Protein AF-A0A2W5MSS9-F1 (afdb_monomer)

Organism: NCBI:txid349221

Mean predicted aligned error: 6.84 Å

Sequence (141 aa):
MANLKSLIKLRRHNVDEKQKVLAELYRHIEMIEQNKQILMDRLKEERAVLDNNGTLEMYAYFGRFSQNIHRSLERMNEEKKKLEVRIQIAQDDVREAFANMKRIEIVQSEREKTEKKEQADKEGREMDEIGLDGYRRNNEE

Radius of gyration: 34.04 Å; Cα contacts (8 Å, |Δi|>4): 45; chains: 1; bounding box: 56×29×110 Å

Foldseek 3Di:
DDQCVVVLVVLVVVLVVLVVVLVVLVVLLVVLVVVLVVLVVVLVVLVVCCVVPNDPVSVVVNVVSVVVSVVVNVVSVVVSVVSVVVSVVSVVVSVVSVVVSVVSVVVNVVVVVVVVVVVVVVVVVVVVVVVVVVVVVVVVD

pLDDT: mean 93.42, std 7.55, range [49.94, 98.44]

Structure (mmCIF, N/CA/C/O backbone):
data_AF-A0A2W5MSS9-F1
#
_entry.id   AF-A0A2W5MSS9-F1
#
loop_
_atom_site.group_PDB
_atom_site.id
_atom_site.type_symbol
_atom_site.label_atom_id
_atom_site.label_alt_id
_atom_site.label_comp_id
_atom_site.label_asym_id
_atom_site.label_entity_id
_atom_site.label_seq_id
_atom_site.pdbx_PDB_ins_code
_atom_site.Cartn_x
_atom_site.Cartn_y
_atom_site.Cartn_z
_atom_site.occupancy
_atom_site.B_iso_or_equiv
_atom_site.auth_seq_id
_atom_site.auth_comp_id
_atom_site.auth_asym_id
_atom_site.auth_atom_id
_atom_site.pdbx_PDB_model_num
ATOM 1 N N . MET A 1 1 ? -15.785 -10.907 33.258 1.00 54.88 1 MET A N 1
ATOM 2 C CA . MET A 1 1 ? -16.018 -10.965 31.794 1.00 54.88 1 MET A CA 1
ATOM 3 C C . MET A 1 1 ? -14.680 -11.070 31.065 1.00 54.88 1 MET A C 1
ATOM 5 O O . MET A 1 1 ? -13.690 -10.570 31.581 1.00 54.88 1 MET A O 1
ATOM 9 N N . ALA A 1 2 ? -14.614 -11.736 29.907 1.00 64.81 2 ALA A N 1
ATOM 10 C CA . ALA A 1 2 ? -13.368 -11.857 29.141 1.00 64.81 2 ALA A CA 1
ATOM 11 C C . ALA A 1 2 ? -12.945 -10.494 28.552 1.00 64.81 2 ALA A C 1
ATOM 13 O O . ALA A 1 2 ? -13.716 -9.864 27.827 1.00 64.81 2 ALA A O 1
ATOM 14 N N . ASN A 1 3 ? -11.727 -10.048 28.869 1.00 76.50 3 ASN A N 1
ATOM 15 C CA . ASN A 1 3 ? -11.162 -8.772 28.430 1.00 76.50 3 ASN A CA 1
ATOM 16 C C . ASN A 1 3 ? -10.773 -8.831 26.939 1.00 76.50 3 ASN A C 1
ATOM 18 O O . ASN A 1 3 ? -9.853 -9.559 26.561 1.00 76.50 3 ASN A O 1
ATOM 22 N N . LEU A 1 4 ? -11.449 -8.049 26.088 1.00 85.94 4 LEU A N 1
ATOM 23 C CA . LEU A 1 4 ? -11.198 -8.038 24.641 1.00 85.94 4 LEU A CA 1
ATOM 24 C C . LEU A 1 4 ? -9.976 -7.196 24.234 1.00 85.94 4 LEU A C 1
ATOM 26 O O . LEU A 1 4 ? -9.593 -7.223 23.066 1.00 85.94 4 LEU A O 1
ATOM 30 N N . LYS A 1 5 ? -9.317 -6.480 25.158 1.00 87.69 5 LYS A N 1
ATOM 31 C CA . LYS A 1 5 ? -8.167 -5.606 24.846 1.00 87.69 5 LYS A CA 1
ATOM 32 C C . LYS A 1 5 ? -7.000 -6.367 24.221 1.00 87.69 5 LYS A C 1
ATOM 34 O O . LYS A 1 5 ? -6.410 -5.894 23.250 1.00 87.69 5 LYS A O 1
ATOM 39 N N . SER A 1 6 ? -6.700 -7.568 24.718 1.00 91.31 6 SER A N 1
ATOM 40 C CA . SER A 1 6 ? -5.650 -8.423 24.146 1.00 91.31 6 SER A CA 1
ATOM 41 C C . SER A 1 6 ? -5.987 -8.858 22.718 1.00 91.31 6 SER A C 1
ATOM 43 O O . SER A 1 6 ? -5.123 -8.841 21.842 1.00 91.31 6 SER A O 1
ATOM 45 N N . LEU A 1 7 ? -7.261 -9.173 22.455 1.00 91.44 7 LEU A N 1
ATOM 46 C CA . LEU A 1 7 ? -7.741 -9.517 21.117 1.00 91.44 7 LEU A CA 1
ATOM 47 C C . LEU A 1 7 ? -7.686 -8.312 20.168 1.00 91.44 7 LEU A C 1
ATOM 49 O O . LEU A 1 7 ? -7.266 -8.463 19.024 1.00 91.44 7 LEU A O 1
ATOM 53 N N . ILE A 1 8 ? -8.054 -7.116 20.636 1.00 93.25 8 ILE A N 1
ATOM 54 C CA . ILE A 1 8 ? -7.938 -5.870 19.862 1.00 93.25 8 ILE A CA 1
ATOM 55 C C . ILE A 1 8 ? -6.479 -5.619 19.475 1.00 93.25 8 ILE A C 1
ATOM 57 O O . ILE A 1 8 ? -6.202 -5.337 18.312 1.00 93.25 8 ILE A O 1
ATOM 61 N N . LYS A 1 9 ? -5.534 -5.784 20.411 1.00 94.81 9 LYS A N 1
ATOM 62 C CA . LYS A 1 9 ? -4.099 -5.620 20.135 1.00 94.81 9 LYS A CA 1
ATOM 63 C C . LYS A 1 9 ? -3.614 -6.588 19.053 1.00 94.81 9 LYS A C 1
ATOM 65 O O . LYS A 1 9 ? -2.930 -6.168 18.124 1.00 94.81 9 LYS A O 1
ATOM 70 N N . LEU A 1 10 ? -4.010 -7.858 19.142 1.00 94.88 10 LEU A N 1
ATOM 71 C CA . LEU A 1 10 ? -3.686 -8.864 18.128 1.00 94.88 10 LEU A CA 1
ATOM 72 C C . LEU A 1 10 ? -4.277 -8.503 16.755 1.00 94.88 10 LEU A C 1
ATOM 74 O O . LEU A 1 10 ? -3.605 -8.622 15.734 1.00 94.88 10 LEU A O 1
ATOM 78 N N . ARG A 1 11 ? -5.532 -8.043 16.719 1.00 93.81 11 ARG A N 1
ATOM 79 C CA . ARG A 1 11 ? -6.207 -7.652 15.473 1.00 93.81 11 ARG A CA 1
ATOM 80 C C . ARG A 1 11 ? -5.591 -6.405 14.848 1.00 93.81 11 ARG A C 1
ATOM 82 O O . ARG A 1 11 ? -5.457 -6.371 13.632 1.00 93.81 11 ARG A O 1
ATOM 89 N N . ARG A 1 12 ? -5.167 -5.436 15.660 1.00 96.25 12 ARG A N 1
ATOM 90 C CA . ARG A 1 12 ? -4.421 -4.261 15.197 1.00 96.25 12 ARG A CA 1
ATOM 91 C C . ARG A 1 12 ? -3.114 -4.666 14.533 1.00 96.25 12 ARG A C 1
ATOM 93 O O . ARG A 1 12 ? -2.873 -4.269 13.405 1.00 96.25 12 ARG A O 1
ATOM 100 N N . HIS A 1 13 ? -2.350 -5.546 15.177 1.00 97.19 13 HIS A N 1
ATOM 101 C CA . HIS A 1 13 ? -1.122 -6.064 14.584 1.00 97.19 13 HIS A CA 1
ATOM 102 C C . HIS A 1 13 ? -1.376 -6.752 13.232 1.00 97.19 13 HIS A C 1
ATOM 104 O O . HIS A 1 13 ? -0.640 -6.522 12.284 1.00 97.19 13 HIS A O 1
ATOM 110 N N . ASN A 1 14 ? -2.457 -7.528 13.099 1.00 96.31 14 ASN A N 1
ATOM 111 C CA . ASN A 1 14 ? -2.834 -8.135 11.817 1.00 96.31 14 ASN A CA 1
ATOM 112 C C . ASN A 1 14 ? -3.132 -7.081 10.728 1.00 96.31 14 ASN A C 1
ATOM 114 O O . ASN A 1 14 ? -2.687 -7.231 9.592 1.00 96.31 14 ASN A O 1
ATOM 118 N N . VAL A 1 15 ? -3.835 -5.995 11.072 1.00 98.00 15 VAL A N 1
ATOM 119 C CA . VAL A 1 15 ? -4.046 -4.866 10.147 1.00 98.00 15 VAL A CA 1
ATOM 120 C C . VAL A 1 15 ? -2.708 -4.263 9.720 1.00 98.00 15 VAL A C 1
ATOM 122 O O . VAL A 1 15 ? -2.497 -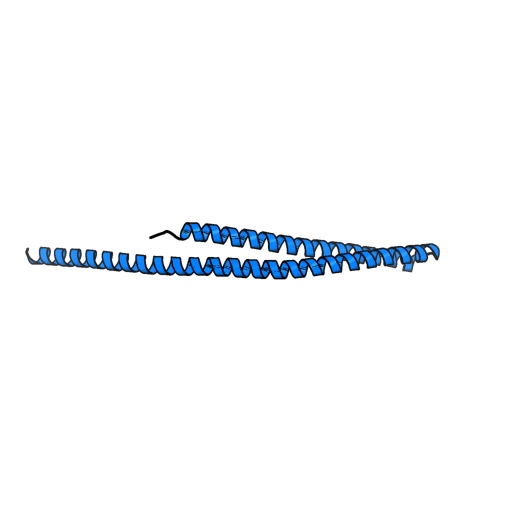4.073 8.523 1.00 98.00 15 VAL A O 1
ATOM 125 N N . ASP A 1 16 ? -1.800 -4.023 10.667 1.00 98.25 16 ASP A N 1
ATOM 126 C CA . ASP A 1 16 ? -0.480 -3.452 10.387 1.00 98.25 16 ASP A CA 1
ATOM 127 C C . ASP A 1 16 ? 0.333 -4.357 9.443 1.00 98.25 16 ASP A C 1
ATOM 129 O O . ASP A 1 16 ? 0.926 -3.878 8.479 1.00 98.25 16 ASP A O 1
ATOM 133 N N . GLU A 1 17 ? 0.324 -5.676 9.662 1.00 98.19 17 GLU A N 1
ATOM 134 C CA . GLU A 1 17 ? 1.004 -6.636 8.783 1.00 98.19 17 GLU A CA 1
ATOM 135 C C . GLU A 1 17 ? 0.427 -6.621 7.360 1.00 98.19 17 GLU A C 1
ATOM 137 O O . GLU A 1 17 ? 1.174 -6.583 6.382 1.00 98.19 17 GLU A O 1
ATOM 142 N N . LYS A 1 18 ? -0.901 -6.558 7.211 1.00 97.69 18 LYS A N 1
ATOM 143 C CA . LYS A 1 18 ? -1.533 -6.441 5.886 1.00 97.69 18 LYS A CA 1
ATOM 144 C C . LYS A 1 18 ? -1.207 -5.111 5.201 1.00 97.69 18 LYS A C 1
ATOM 146 O O . LYS A 1 18 ? -0.980 -5.083 3.992 1.00 97.69 18 LYS A O 1
ATOM 151 N N . GLN A 1 19 ? -1.134 -4.016 5.958 1.00 98.00 19 GLN A N 1
ATOM 152 C CA . GLN A 1 19 ? -0.716 -2.714 5.434 1.00 98.00 19 GLN A CA 1
ATOM 153 C C . GLN A 1 19 ? 0.742 -2.720 4.965 1.00 98.00 19 GLN A C 1
ATOM 155 O O . GLN A 1 19 ? 1.038 -2.126 3.929 1.00 98.00 19 GLN A O 1
ATOM 160 N N . LYS A 1 20 ? 1.644 -3.415 5.671 1.00 98.25 20 LYS A N 1
ATOM 161 C CA . LYS A 1 20 ? 3.038 -3.587 5.231 1.00 98.25 20 LYS A CA 1
ATOM 162 C C . LYS A 1 20 ? 3.115 -4.304 3.888 1.00 98.25 20 LYS A C 1
ATOM 164 O O . LYS A 1 20 ? 3.769 -3.797 2.983 1.00 98.25 20 LYS A O 1
ATOM 169 N N . VAL A 1 21 ? 2.387 -5.411 3.729 1.00 97.69 21 VAL A N 1
ATOM 170 C CA . VAL A 1 21 ? 2.325 -6.146 2.453 1.00 97.69 21 VAL A CA 1
ATOM 171 C C . VAL A 1 21 ? 1.807 -5.247 1.326 1.00 97.69 21 VAL A C 1
ATOM 173 O O . VAL A 1 21 ? 2.383 -5.212 0.240 1.00 97.69 21 VAL A O 1
ATOM 176 N N . LEU A 1 22 ? 0.748 -4.472 1.578 1.00 98.19 22 LEU A N 1
ATOM 177 C CA . LEU A 1 22 ? 0.224 -3.518 0.599 1.00 98.19 22 LEU A CA 1
ATOM 178 C C . LEU A 1 22 ? 1.266 -2.446 0.227 1.00 98.19 22 LEU A C 1
ATOM 180 O O . LEU A 1 22 ? 1.427 -2.124 -0.950 1.00 98.19 22 LEU A O 1
ATOM 184 N N . ALA A 1 23 ? 2.002 -1.920 1.208 1.00 98.38 23 ALA A N 1
ATOM 185 C CA . ALA A 1 23 ? 3.060 -0.940 0.977 1.00 98.38 23 ALA A CA 1
ATOM 186 C C . ALA A 1 23 ? 4.224 -1.515 0.152 1.00 98.38 23 ALA A C 1
ATOM 188 O O . ALA A 1 23 ? 4.746 -0.832 -0.728 1.00 98.38 23 ALA A O 1
ATOM 189 N N . GLU A 1 24 ? 4.615 -2.769 0.386 1.00 98.19 24 GLU A N 1
ATOM 190 C CA . GLU A 1 24 ? 5.636 -3.462 -0.412 1.00 98.19 24 GLU A CA 1
ATOM 191 C C . GLU A 1 24 ? 5.215 -3.613 -1.878 1.00 98.19 24 GLU A C 1
ATOM 193 O O . GLU A 1 24 ? 6.010 -3.342 -2.780 1.00 98.19 24 GLU A O 1
ATOM 198 N N . LEU A 1 25 ? 3.949 -3.954 -2.137 1.00 98.25 25 LEU A N 1
ATOM 199 C CA . LEU A 1 25 ? 3.425 -4.035 -3.502 1.00 98.25 25 LEU A CA 1
ATOM 200 C C . LEU A 1 25 ? 3.478 -2.680 -4.224 1.00 98.25 25 LEU A C 1
ATOM 202 O O . LEU A 1 25 ? 3.852 -2.625 -5.396 1.00 98.25 25 LEU A O 1
ATOM 206 N N . TYR A 1 26 ? 3.151 -1.585 -3.531 1.00 98.31 26 TYR A N 1
ATOM 207 C CA . TYR A 1 26 ? 3.278 -0.241 -4.102 1.00 98.31 26 TYR A CA 1
ATOM 208 C C . TYR A 1 26 ? 4.728 0.131 -4.406 1.00 98.31 26 TYR A C 1
ATOM 210 O O . TYR A 1 26 ? 4.998 0.655 -5.486 1.00 98.31 26 TYR A O 1
ATOM 218 N N . ARG A 1 27 ? 5.668 -0.199 -3.511 1.00 98.44 27 ARG A N 1
ATOM 219 C CA . ARG A 1 27 ? 7.105 0.008 -3.758 1.00 98.44 27 ARG A CA 1
ATOM 220 C C . ARG A 1 27 ? 7.577 -0.738 -5.003 1.00 98.44 27 ARG A C 1
ATOM 222 O O . ARG A 1 27 ? 8.344 -0.190 -5.785 1.00 98.44 27 ARG A O 1
ATOM 229 N N . HIS A 1 28 ? 7.094 -1.959 -5.231 1.00 98.06 28 HIS A N 1
ATOM 230 C CA . HIS A 1 28 ? 7.440 -2.711 -6.440 1.00 98.06 28 HIS A CA 1
ATOM 231 C C . HIS A 1 28 ? 6.934 -2.023 -7.715 1.00 98.06 28 HIS A C 1
ATOM 233 O O . HIS A 1 28 ? 7.670 -1.948 -8.698 1.00 98.06 28 HIS A O 1
ATOM 239 N N . ILE A 1 29 ? 5.712 -1.477 -7.707 1.00 97.88 29 ILE A N 1
ATOM 240 C CA . ILE A 1 29 ? 5.208 -0.686 -8.841 1.00 97.88 29 ILE A CA 1
ATOM 241 C C . ILE A 1 29 ? 6.071 0.553 -9.074 1.00 97.88 29 ILE A C 1
ATOM 243 O O . ILE A 1 29 ? 6.406 0.853 -10.219 1.00 97.88 29 ILE A O 1
ATOM 247 N N . GLU A 1 30 ? 6.444 1.256 -8.008 1.00 98.19 30 GLU A N 1
ATOM 248 C CA . GLU A 1 30 ? 7.290 2.442 -8.105 1.00 98.19 30 GLU A CA 1
ATOM 249 C C . GLU A 1 30 ? 8.651 2.111 -8.734 1.00 98.19 30 GLU A C 1
ATOM 251 O O . GLU A 1 30 ? 9.073 2.790 -9.668 1.00 98.19 30 GLU A O 1
ATOM 256 N N . MET A 1 31 ? 9.290 1.016 -8.311 1.00 98.00 31 MET A N 1
ATOM 257 C CA . MET A 1 31 ? 10.540 0.540 -8.912 1.00 98.00 31 MET A CA 1
ATOM 258 C C . MET A 1 31 ? 10.384 0.220 -10.404 1.00 98.00 31 MET A C 1
ATOM 260 O O . MET A 1 31 ? 11.260 0.550 -11.203 1.00 98.00 31 MET A O 1
ATOM 264 N N . ILE A 1 32 ? 9.272 -0.406 -10.804 1.00 98.12 32 ILE A N 1
ATOM 265 C CA . ILE A 1 32 ? 8.992 -0.684 -12.219 1.00 98.12 32 ILE A CA 1
ATOM 266 C C . ILE A 1 32 ? 8.854 0.620 -13.011 1.00 98.12 32 ILE A C 1
ATOM 268 O O . ILE A 1 32 ? 9.439 0.739 -14.086 1.00 98.12 32 ILE A O 1
ATOM 272 N N . GLU A 1 33 ? 8.114 1.606 -12.502 1.00 97.88 33 GLU A N 1
ATOM 273 C CA . GLU A 1 33 ? 7.942 2.888 -13.195 1.00 97.88 33 GLU A CA 1
ATOM 274 C C . GLU A 1 33 ? 9.251 3.678 -13.292 1.00 97.88 33 GLU A C 1
ATOM 276 O O . GLU A 1 33 ? 9.565 4.206 -14.360 1.00 97.88 33 GLU A O 1
ATOM 281 N N . GLN A 1 34 ? 10.069 3.684 -12.237 1.00 98.19 34 GLN A N 1
ATOM 282 C CA . GLN A 1 34 ? 11.408 4.278 -12.275 1.00 98.19 34 GLN A CA 1
ATOM 283 C C . GLN A 1 34 ? 12.286 3.609 -13.344 1.00 98.19 34 GLN A C 1
ATOM 285 O O . GLN A 1 34 ? 12.898 4.291 -14.166 1.00 98.19 34 GLN A O 1
ATOM 290 N N . ASN A 1 35 ? 12.293 2.275 -13.405 1.00 97.75 35 ASN A N 1
ATOM 291 C CA . ASN A 1 35 ? 13.056 1.535 -14.411 1.00 97.75 35 ASN A CA 1
ATOM 292 C C . ASN A 1 35 ? 12.566 1.805 -15.841 1.00 97.75 35 ASN A C 1
ATOM 294 O O . ASN A 1 35 ? 13.379 1.955 -16.755 1.00 97.75 35 ASN A O 1
ATOM 298 N N . LYS A 1 36 ? 11.247 1.904 -16.048 1.00 97.81 36 LYS A N 1
ATOM 299 C CA . LYS A 1 36 ? 10.672 2.288 -17.345 1.00 97.81 36 LYS A CA 1
ATOM 300 C C . LYS A 1 36 ? 11.144 3.675 -17.764 1.00 97.81 36 LYS A C 1
ATOM 302 O O . LYS A 1 36 ? 11.541 3.846 -18.915 1.00 97.81 36 LYS A O 1
ATOM 307 N N . GLN A 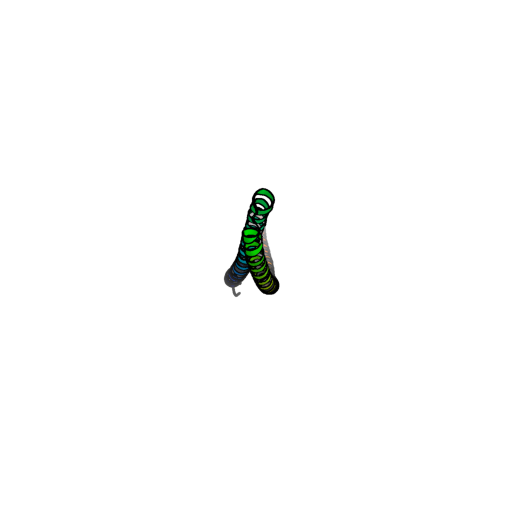1 37 ? 11.132 4.633 -16.841 1.00 98.00 37 GLN A N 1
ATOM 308 C CA . GLN A 1 37 ? 11.571 5.998 -17.108 1.00 98.00 37 GLN A CA 1
ATOM 309 C C . GLN A 1 37 ? 13.048 6.038 -17.522 1.00 98.00 37 GLN A C 1
ATOM 311 O O . GLN A 1 37 ? 13.365 6.607 -18.562 1.00 98.00 37 GLN A O 1
ATOM 316 N N . ILE A 1 38 ? 13.924 5.329 -16.801 1.00 97.94 38 ILE A N 1
ATOM 317 C CA . ILE A 1 38 ? 15.353 5.209 -17.143 1.00 97.94 38 ILE A CA 1
ATOM 318 C C . ILE A 1 38 ? 15.544 4.657 -18.563 1.00 97.94 38 ILE A C 1
ATOM 320 O O . ILE A 1 38 ? 16.346 5.177 -19.338 1.00 97.94 38 ILE A O 1
ATOM 324 N N . LEU A 1 39 ? 14.799 3.610 -18.935 1.00 97.38 39 LEU A N 1
ATOM 325 C CA . LEU A 1 39 ? 14.874 3.035 -20.281 1.00 97.38 39 LEU A CA 1
ATOM 326 C C . LEU A 1 39 ? 14.377 4.006 -21.359 1.00 97.38 39 LEU A C 1
ATOM 328 O O . LEU A 1 39 ? 14.962 4.069 -22.441 1.00 97.38 39 LEU A O 1
ATOM 332 N N . MET A 1 40 ? 13.312 4.759 -21.080 1.00 96.94 40 MET A N 1
ATOM 333 C CA . MET A 1 40 ? 12.788 5.763 -22.006 1.00 96.94 40 MET A CA 1
ATOM 334 C C . MET A 1 40 ? 13.755 6.930 -22.193 1.00 96.94 40 MET A C 1
ATOM 336 O O . MET A 1 40 ? 13.934 7.386 -23.320 1.00 96.94 40 MET A O 1
ATOM 340 N N . ASP A 1 41 ? 14.388 7.398 -21.122 1.00 97.31 41 ASP A N 1
ATOM 341 C CA . ASP A 1 41 ? 15.348 8.497 -21.196 1.00 97.31 41 ASP A CA 1
ATOM 342 C C . ASP A 1 41 ? 16.613 8.067 -21.936 1.00 97.31 41 ASP A C 1
ATOM 344 O O . ASP A 1 41 ? 17.023 8.746 -22.875 1.00 97.31 41 ASP A O 1
ATOM 348 N N . ARG A 1 42 ? 17.118 6.857 -21.668 1.00 95.62 42 ARG A N 1
ATOM 349 C CA . ARG A 1 42 ? 18.211 6.272 -22.453 1.00 95.62 42 ARG A CA 1
ATOM 350 C C . ARG A 1 42 ? 17.863 6.161 -23.941 1.00 95.62 42 ARG A C 1
ATOM 352 O O . ARG A 1 42 ? 18.695 6.446 -24.795 1.00 95.62 42 ARG A O 1
ATOM 359 N N . LEU A 1 43 ? 16.636 5.755 -24.279 1.00 95.69 43 LEU A N 1
ATOM 360 C CA . LEU A 1 43 ? 16.198 5.680 -25.676 1.00 95.69 43 LEU A CA 1
ATOM 361 C C . LEU A 1 43 ? 16.195 7.062 -26.351 1.00 95.69 43 LEU A C 1
ATOM 363 O O . LEU A 1 43 ? 16.573 7.167 -27.518 1.00 95.69 43 LEU A O 1
ATOM 367 N N . LYS A 1 44 ? 15.777 8.111 -25.631 1.00 96.06 44 LYS A N 1
ATOM 368 C CA . LYS A 1 44 ? 15.796 9.495 -26.127 1.00 96.06 44 LYS A CA 1
ATOM 369 C C . LYS A 1 44 ? 17.219 10.009 -26.323 1.00 96.06 44 LYS A C 1
ATOM 371 O O . LYS A 1 44 ? 17.489 10.618 -27.353 1.00 96.06 44 LYS A O 1
ATOM 376 N N . GLU A 1 45 ? 18.111 9.752 -25.370 1.00 94.50 45 GLU A N 1
ATOM 377 C CA . GLU A 1 45 ? 19.524 10.137 -25.453 1.00 94.50 45 GLU A CA 1
ATOM 378 C C . GLU A 1 45 ? 20.194 9.508 -26.679 1.00 94.50 45 GLU A C 1
ATOM 380 O O . GLU A 1 45 ? 20.762 10.215 -27.510 1.00 94.50 45 GLU A O 1
ATOM 385 N N . GLU A 1 46 ? 20.041 8.194 -26.855 1.00 92.88 46 GLU A N 1
ATOM 386 C CA . GLU A 1 46 ? 20.593 7.464 -28.004 1.00 92.88 46 GLU A CA 1
ATOM 387 C C . GLU A 1 46 ? 20.011 7.972 -29.331 1.00 92.88 46 GLU A C 1
ATOM 389 O O . GLU A 1 46 ? 20.723 8.100 -30.329 1.00 92.88 46 GLU A O 1
ATOM 394 N N . ARG A 1 47 ? 18.720 8.331 -29.348 1.00 92.81 47 ARG A N 1
ATOM 395 C CA . ARG A 1 47 ? 18.101 8.928 -30.534 1.00 92.81 47 ARG A CA 1
ATOM 396 C C . ARG A 1 47 ? 18.695 10.296 -30.866 1.00 92.81 47 ARG A C 1
ATOM 398 O O . ARG A 1 47 ? 19.001 10.549 -32.027 1.00 92.81 47 ARG A O 1
ATOM 405 N N . ALA A 1 48 ? 18.898 11.146 -29.863 1.00 94.06 48 ALA A N 1
ATOM 406 C CA . ALA A 1 48 ? 19.482 12.468 -30.055 1.00 94.06 48 ALA A CA 1
ATOM 407 C C . ALA A 1 48 ? 20.919 12.390 -30.598 1.00 94.06 48 ALA A C 1
ATOM 409 O O . ALA A 1 48 ? 21.307 13.202 -31.438 1.00 94.06 48 ALA A O 1
ATOM 410 N N . VAL A 1 49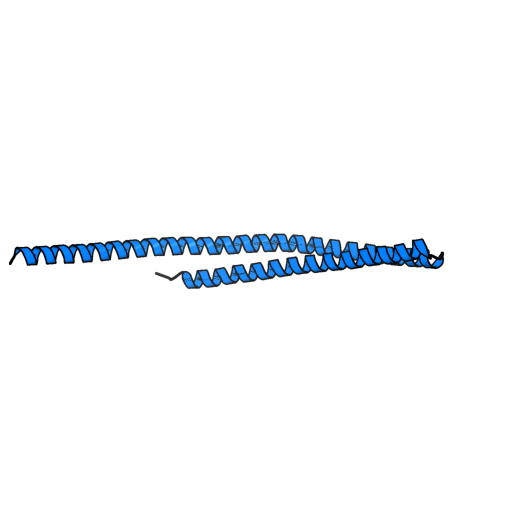 ? 21.711 11.399 -30.174 1.00 92.12 49 VAL A N 1
ATOM 411 C CA . VAL A 1 49 ? 23.061 11.172 -30.720 1.00 92.12 49 VAL A CA 1
ATOM 412 C C . VAL A 1 49 ? 23.008 10.836 -32.215 1.00 92.12 49 VAL A C 1
ATOM 414 O O . VAL A 1 49 ? 23.804 11.366 -32.992 1.00 92.12 49 VAL A O 1
ATOM 417 N N . LEU A 1 50 ? 22.053 10.003 -32.637 1.00 91.94 50 LEU A N 1
ATOM 418 C CA . LEU A 1 50 ? 21.878 9.625 -34.045 1.00 91.94 50 LEU A CA 1
ATOM 419 C C . LEU A 1 50 ? 21.403 10.777 -34.918 1.00 91.94 50 LEU A C 1
ATOM 421 O O . LEU A 1 50 ? 21.888 10.927 -36.037 1.00 91.94 50 LEU A O 1
ATOM 425 N N . ASP A 1 51 ? 20.471 11.583 -34.414 1.00 91.44 51 ASP A N 1
ATOM 426 C CA . ASP A 1 51 ? 19.936 12.713 -35.170 1.00 91.44 51 ASP A CA 1
ATOM 427 C C . ASP A 1 51 ? 21.036 13.768 -35.440 1.00 91.44 51 ASP A C 1
ATOM 429 O O . ASP A 1 51 ? 21.000 14.436 -36.470 1.00 91.44 51 ASP A O 1
ATOM 433 N N . ASN A 1 52 ? 22.049 13.876 -34.566 1.00 90.88 52 ASN A N 1
ATOM 434 C CA . ASN A 1 52 ? 23.173 14.805 -34.736 1.00 90.88 52 ASN A CA 1
ATOM 435 C C . ASN A 1 52 ? 24.351 14.223 -35.542 1.00 90.88 52 ASN A C 1
ATOM 437 O O . ASN A 1 52 ? 24.900 14.913 -36.395 1.00 90.88 52 ASN A O 1
ATOM 441 N N . ASN A 1 53 ? 24.753 12.973 -35.274 1.00 89.56 53 ASN A N 1
ATOM 442 C CA . ASN A 1 53 ? 26.016 12.392 -35.766 1.00 89.56 53 ASN A CA 1
ATOM 443 C C . ASN A 1 53 ? 25.857 10.983 -36.378 1.00 89.56 53 ASN A C 1
ATOM 445 O O . ASN A 1 53 ? 26.830 10.235 -36.487 1.00 89.56 53 ASN A O 1
ATOM 449 N N . GLY A 1 54 ? 24.637 10.570 -36.722 1.00 85.50 54 GLY A N 1
ATOM 450 C CA . GLY A 1 54 ? 24.337 9.185 -37.085 1.00 85.50 54 GLY A CA 1
ATOM 451 C C . GLY A 1 54 ? 24.918 8.746 -38.430 1.00 85.50 54 GLY A C 1
ATOM 452 O O . GLY A 1 54 ? 24.659 9.353 -39.467 1.00 85.50 54 GLY A O 1
ATOM 453 N N . THR A 1 55 ? 25.630 7.617 -38.432 1.00 91.12 55 THR A N 1
ATOM 454 C CA . THR A 1 55 ? 25.976 6.872 -39.654 1.00 91.12 55 THR A CA 1
ATOM 455 C C . THR A 1 55 ? 24.922 5.803 -39.959 1.00 91.12 55 THR A C 1
ATOM 457 O O . THR A 1 55 ? 24.172 5.382 -39.076 1.00 91.12 55 THR A O 1
ATOM 460 N N . LEU A 1 56 ? 24.869 5.313 -41.204 1.00 85.56 56 LEU A N 1
ATOM 461 C CA . LEU A 1 56 ? 23.914 4.272 -41.621 1.00 85.56 56 LEU A CA 1
ATOM 462 C C . LEU A 1 56 ? 23.986 3.008 -40.739 1.00 85.56 56 LEU A C 1
ATOM 464 O O . LEU A 1 56 ? 22.960 2.423 -40.394 1.00 85.56 56 LEU A O 1
ATOM 468 N N . GLU A 1 57 ? 25.193 2.615 -40.333 1.00 88.19 57 GLU A N 1
ATOM 469 C CA . GLU A 1 57 ? 25.418 1.482 -39.432 1.00 88.19 57 GLU A CA 1
ATOM 470 C C . GLU A 1 57 ? 24.839 1.749 -38.036 1.00 88.19 57 GLU A C 1
ATOM 472 O O . GLU A 1 57 ? 24.156 0.888 -37.477 1.00 88.19 57 GLU A O 1
ATOM 477 N N . MET A 1 58 ? 25.031 2.957 -37.493 1.00 90.44 58 MET A N 1
ATOM 478 C CA . MET A 1 58 ? 24.477 3.346 -36.192 1.00 90.44 58 MET A CA 1
ATOM 479 C C . MET A 1 58 ? 22.940 3.309 -36.192 1.00 90.44 58 MET A C 1
ATOM 481 O O . MET A 1 58 ? 22.343 2.821 -35.230 1.00 90.44 58 MET A O 1
ATOM 485 N N . TYR A 1 59 ? 22.289 3.721 -37.286 1.00 88.75 59 TYR A N 1
ATOM 486 C CA . TYR A 1 59 ? 20.832 3.601 -37.435 1.00 88.75 59 TYR A CA 1
ATOM 487 C C . TYR A 1 59 ? 20.351 2.141 -37.394 1.00 88.75 59 TYR A C 1
ATOM 489 O O . TYR A 1 59 ? 19.338 1.839 -36.754 1.00 88.75 59 TYR A O 1
ATOM 497 N N . ALA A 1 60 ? 21.079 1.214 -38.026 1.00 88.19 60 ALA A N 1
ATOM 498 C CA . ALA A 1 60 ? 20.734 -0.208 -38.001 1.00 88.19 60 ALA A CA 1
ATOM 499 C C . ALA A 1 60 ? 20.860 -0.816 -36.589 1.00 88.19 60 ALA A C 1
ATOM 501 O O . ALA A 1 60 ? 19.987 -1.581 -36.161 1.00 88.19 60 ALA A O 1
ATOM 502 N N . TYR A 1 61 ? 21.906 -0.452 -35.837 1.00 90.69 61 TYR A N 1
ATOM 503 C CA . TYR A 1 61 ? 22.067 -0.870 -34.439 1.00 90.69 61 TYR A CA 1
ATOM 504 C C . TYR A 1 61 ? 20.981 -0.288 -33.533 1.00 90.69 61 TYR A C 1
ATOM 506 O O . TYR A 1 61 ? 20.400 -1.017 -32.722 1.00 90.69 61 TYR A O 1
ATOM 514 N N . PHE A 1 62 ? 20.645 0.989 -33.715 1.00 93.38 62 PHE A N 1
ATOM 515 C CA . PHE A 1 62 ? 19.594 1.648 -32.949 1.00 93.38 62 PHE A CA 1
ATOM 516 C C . PHE A 1 62 ? 18.230 0.987 -33.127 1.00 93.38 62 PHE A C 1
ATOM 518 O O . PHE A 1 62 ? 17.506 0.814 -32.150 1.00 93.38 62 PHE A O 1
ATOM 525 N N . GLY A 1 63 ? 17.889 0.545 -34.342 1.00 92.75 63 GLY A N 1
ATOM 526 C CA . GLY A 1 63 ? 16.644 -0.185 -34.584 1.00 92.75 63 GLY A CA 1
ATOM 527 C C . GLY A 1 63 ? 16.509 -1.428 -33.694 1.00 92.75 63 GLY A C 1
ATOM 528 O O . GLY A 1 63 ? 15.472 -1.636 -33.063 1.00 92.75 63 GLY A O 1
ATOM 529 N N . ARG A 1 64 ? 17.579 -2.226 -33.567 1.00 93.06 64 ARG A N 1
ATOM 530 C CA . ARG A 1 64 ? 17.601 -3.411 -32.686 1.00 93.06 64 ARG A CA 1
ATOM 531 C C . ARG A 1 64 ? 17.548 -3.027 -31.208 1.00 93.06 64 ARG A C 1
ATOM 533 O O . ARG A 1 64 ? 16.826 -3.651 -30.433 1.00 93.06 64 ARG A O 1
ATOM 540 N N . PHE A 1 65 ? 18.299 -2.001 -30.821 1.00 93.50 65 PHE A N 1
ATOM 541 C CA . PHE A 1 65 ? 18.317 -1.482 -29.456 1.00 93.50 65 PHE A CA 1
ATOM 542 C C . PHE A 1 65 ? 16.932 -0.988 -29.009 1.00 93.50 65 PHE A C 1
ATOM 544 O O . PHE A 1 65 ? 16.425 -1.423 -27.975 1.00 93.50 65 PHE A O 1
ATOM 551 N N . SER A 1 66 ? 16.280 -0.164 -29.830 1.00 95.44 66 SER A N 1
ATOM 552 C CA . SER A 1 66 ? 14.931 0.351 -29.591 1.00 95.44 66 SER A CA 1
ATOM 553 C C . SER A 1 66 ? 13.910 -0.781 -29.463 1.00 95.44 66 SER A C 1
ATOM 555 O O . SER A 1 66 ? 13.132 -0.796 -28.510 1.00 95.44 66 SER A O 1
ATOM 557 N N . GLN A 1 67 ? 13.958 -1.789 -30.343 1.00 96.50 67 GLN A N 1
ATOM 558 C CA . GLN A 1 67 ? 13.090 -2.966 -30.228 1.00 96.50 67 GLN A CA 1
ATOM 559 C C . GLN A 1 67 ? 13.289 -3.720 -28.904 1.00 96.50 67 GLN A C 1
ATOM 561 O O . GLN A 1 67 ? 12.312 -4.137 -28.283 1.00 96.50 67 GLN A O 1
ATOM 566 N N . ASN A 1 68 ? 14.531 -3.881 -28.442 1.00 96.44 68 ASN A N 1
ATOM 567 C CA . ASN A 1 68 ? 14.817 -4.532 -27.161 1.00 96.44 68 ASN A CA 1
ATOM 568 C C . ASN A 1 68 ? 14.292 -3.725 -25.964 1.00 96.44 68 ASN A C 1
ATOM 570 O O . ASN A 1 68 ? 13.768 -4.313 -25.011 1.00 96.44 68 ASN A O 1
ATOM 574 N N . ILE A 1 69 ? 14.382 -2.392 -26.021 1.00 96.94 69 ILE A N 1
ATOM 575 C CA . ILE A 1 69 ? 13.776 -1.512 -25.014 1.00 96.94 69 ILE A CA 1
ATOM 576 C C . ILE A 1 69 ? 12.256 -1.660 -25.024 1.00 96.94 69 ILE A C 1
ATOM 578 O O . ILE A 1 69 ? 11.676 -1.892 -23.967 1.00 96.94 69 ILE A O 1
ATOM 582 N N . HIS A 1 70 ? 11.609 -1.615 -26.190 1.00 96.81 70 HIS A N 1
ATOM 583 C CA . HIS A 1 70 ? 10.157 -1.785 -26.287 1.00 96.81 70 HIS A CA 1
ATOM 584 C C . HIS A 1 70 ? 9.687 -3.120 -25.702 1.00 96.81 70 HIS A C 1
ATOM 586 O O . HIS A 1 70 ? 8.778 -3.128 -24.876 1.00 96.81 70 HIS A O 1
ATOM 592 N N . ARG A 1 71 ? 10.368 -4.231 -26.015 1.00 97.69 71 ARG A N 1
ATOM 593 C CA . ARG A 1 71 ? 10.060 -5.541 -25.411 1.00 97.69 71 ARG A CA 1
ATOM 594 C C . ARG A 1 71 ? 10.233 -5.543 -23.891 1.00 97.69 71 ARG A C 1
ATOM 596 O O . ARG A 1 71 ? 9.466 -6.190 -23.182 1.00 97.69 71 ARG A O 1
ATOM 603 N N . SER A 1 72 ? 11.241 -4.842 -23.376 1.00 97.19 72 SER A N 1
ATOM 604 C CA . SER A 1 72 ? 11.445 -4.702 -21.927 1.00 97.19 72 SER A CA 1
ATOM 605 C C . SER A 1 72 ? 10.311 -3.905 -21.277 1.00 97.19 72 SER A C 1
ATOM 607 O O . SER A 1 72 ? 9.785 -4.325 -20.249 1.00 97.19 72 SER A O 1
ATOM 609 N N . LEU A 1 73 ? 9.880 -2.810 -21.908 1.00 97.88 73 LEU A N 1
ATOM 610 C CA . LEU A 1 73 ? 8.754 -1.994 -21.446 1.00 97.88 73 LEU A CA 1
ATOM 611 C C . LEU A 1 73 ? 7.433 -2.776 -21.455 1.00 97.88 73 LEU A C 1
ATOM 613 O O . LEU A 1 73 ? 6.647 -2.656 -20.517 1.00 97.88 73 LEU A O 1
ATOM 617 N N . GLU A 1 74 ? 7.187 -3.597 -22.477 1.00 98.00 74 GLU A N 1
ATOM 618 C CA . GLU A 1 74 ? 6.014 -4.478 -22.541 1.00 98.00 74 GLU A CA 1
ATOM 619 C C . GLU A 1 74 ? 5.993 -5.468 -21.374 1.00 98.00 74 GLU A C 1
ATOM 621 O O . GLU A 1 74 ? 5.003 -5.531 -20.645 1.00 98.00 74 GLU A O 1
ATOM 626 N N . ARG A 1 75 ? 7.112 -6.161 -21.121 1.00 98.00 75 ARG A N 1
ATOM 627 C CA . ARG A 1 75 ? 7.247 -7.088 -19.984 1.00 98.00 75 ARG A CA 1
ATOM 628 C C . ARG A 1 75 ? 7.009 -6.395 -18.642 1.00 98.00 75 ARG A C 1
ATOM 630 O O . ARG A 1 75 ? 6.273 -6.914 -17.808 1.00 98.00 75 ARG A O 1
ATOM 637 N N . MET A 1 76 ? 7.583 -5.208 -18.451 1.00 97.88 76 MET A N 1
ATOM 638 C CA . MET A 1 76 ? 7.378 -4.396 -17.247 1.00 97.88 76 MET A CA 1
ATOM 639 C C . MET A 1 76 ? 5.910 -3.982 -17.073 1.00 97.88 76 MET A C 1
ATOM 641 O O . MET A 1 76 ? 5.383 -4.014 -15.963 1.00 97.88 76 MET A O 1
ATOM 645 N N . ASN A 1 77 ? 5.216 -3.631 -18.159 1.00 97.62 77 ASN A N 1
ATOM 646 C CA . ASN A 1 77 ? 3.790 -3.304 -18.111 1.00 97.62 77 ASN A CA 1
ATOM 647 C C . ASN A 1 77 ? 2.925 -4.528 -17.775 1.00 97.62 77 ASN A C 1
ATOM 649 O O . ASN A 1 77 ? 1.951 -4.404 -17.033 1.00 97.62 77 ASN A O 1
ATOM 653 N N . GLU A 1 78 ? 3.259 -5.710 -18.292 1.00 98.06 78 GLU A N 1
ATOM 654 C CA . GLU A 1 78 ? 2.578 -6.955 -17.921 1.00 98.06 78 GLU A CA 1
ATOM 655 C C . GLU A 1 78 ? 2.787 -7.305 -16.446 1.00 98.06 78 GLU A C 1
ATOM 657 O O . GLU A 1 78 ? 1.840 -7.692 -15.758 1.00 98.06 78 GLU A O 1
ATOM 662 N N . GLU A 1 79 ? 4.011 -7.154 -15.942 1.00 97.38 79 GLU A N 1
ATOM 663 C CA . GLU A 1 79 ? 4.323 -7.352 -14.528 1.00 97.38 79 GLU A CA 1
ATOM 664 C C . GLU A 1 79 ? 3.557 -6.365 -13.644 1.00 97.38 79 GLU A C 1
ATOM 666 O O . GLU A 1 79 ? 2.915 -6.775 -12.673 1.00 97.38 79 GLU A O 1
ATOM 671 N N . LYS A 1 80 ? 3.527 -5.084 -14.030 1.00 97.81 80 LYS A N 1
ATOM 672 C CA . LYS A 1 80 ? 2.748 -4.056 -13.338 1.00 97.81 80 LYS A CA 1
ATOM 673 C C . LYS A 1 80 ? 1.267 -4.423 -13.261 1.00 97.81 80 LYS A C 1
ATOM 675 O O . LYS A 1 80 ? 0.705 -4.383 -12.173 1.00 97.81 80 LYS A O 1
ATOM 680 N N . LYS A 1 81 ? 0.649 -4.865 -14.363 1.00 98.00 81 LYS A N 1
ATOM 681 C CA . LYS A 1 81 ? -0.760 -5.309 -14.366 1.00 98.00 81 LYS A CA 1
ATOM 682 C C . LYS A 1 81 ? -1.013 -6.440 -13.368 1.00 98.00 81 LYS A C 1
ATOM 684 O O . LYS A 1 81 ? -2.028 -6.446 -12.675 1.00 98.00 81 LYS A O 1
ATOM 689 N N . LYS A 1 82 ? -0.087 -7.399 -13.253 1.00 97.81 82 LYS A N 1
ATOM 690 C CA . LYS A 1 82 ? -0.189 -8.481 -12.257 1.00 97.81 82 LYS A CA 1
ATOM 691 C C . LYS A 1 82 ? -0.101 -7.938 -10.829 1.00 97.81 82 LYS A C 1
ATOM 693 O O . LYS A 1 82 ? -0.836 -8.399 -9.958 1.00 97.81 82 LYS A O 1
ATOM 698 N N . LEU A 1 83 ? 0.777 -6.966 -10.580 1.00 97.81 83 LEU A N 1
ATOM 699 C CA . LEU A 1 83 ? 0.888 -6.305 -9.277 1.00 97.81 83 LEU A CA 1
ATOM 700 C C . LEU A 1 83 ? -0.353 -5.474 -8.939 1.00 97.81 83 LEU A C 1
ATOM 702 O O . LEU A 1 83 ? -0.795 -5.522 -7.799 1.00 97.81 83 LEU A O 1
ATOM 706 N N . GLU A 1 84 ? -0.959 -4.785 -9.905 1.00 97.62 84 GLU A N 1
ATOM 707 C CA . GLU A 1 84 ? -2.197 -4.015 -9.710 1.00 97.62 84 GLU A CA 1
ATOM 708 C C . GLU A 1 84 ? -3.352 -4.909 -9.232 1.00 97.62 84 GLU A C 1
ATOM 710 O O . GLU A 1 84 ? -4.051 -4.560 -8.281 1.00 97.62 84 GLU A O 1
ATOM 715 N N . VAL A 1 85 ? -3.496 -6.110 -9.803 1.00 98.19 85 VAL A N 1
ATOM 716 C CA . VAL A 1 85 ? -4.475 -7.102 -9.321 1.00 98.19 85 VAL A CA 1
ATOM 717 C C . VAL A 1 85 ? -4.167 -7.531 -7.883 1.00 98.19 85 VAL A C 1
ATOM 719 O O . VAL A 1 85 ? -5.067 -7.600 -7.046 1.00 98.19 85 VAL A O 1
ATOM 722 N N . ARG A 1 86 ? -2.893 -7.783 -7.559 1.00 97.88 86 ARG A N 1
ATOM 723 C CA . ARG A 1 86 ? -2.475 -8.143 -6.191 1.00 97.88 86 ARG A CA 1
ATOM 724 C C . ARG A 1 86 ? -2.714 -7.010 -5.195 1.00 97.88 86 ARG A C 1
ATOM 726 O O . ARG A 1 86 ? -3.085 -7.287 -4.061 1.00 97.88 86 ARG A O 1
ATOM 733 N N . ILE A 1 87 ? -2.526 -5.760 -5.611 1.00 98.38 87 ILE A N 1
ATOM 734 C CA . ILE A 1 87 ? -2.824 -4.571 -4.807 1.00 98.38 87 ILE A CA 1
ATOM 735 C C . ILE A 1 87 ? -4.312 -4.497 -4.516 1.00 98.38 87 ILE A C 1
ATOM 737 O O . ILE A 1 87 ? -4.672 -4.273 -3.367 1.00 98.38 87 ILE A O 1
ATOM 741 N N . GLN A 1 88 ? -5.169 -4.725 -5.513 1.00 98.25 88 GLN A N 1
ATOM 742 C CA . GLN A 1 88 ? -6.614 -4.712 -5.300 1.00 98.25 88 GLN A CA 1
ATOM 743 C C . GLN A 1 88 ? -7.027 -5.742 -4.239 1.00 98.25 88 GLN A C 1
ATOM 745 O O . GLN A 1 88 ? -7.717 -5.398 -3.283 1.00 98.25 88 GLN A O 1
ATOM 750 N N . ILE A 1 89 ? -6.510 -6.969 -4.345 1.00 98.12 89 ILE A N 1
ATOM 751 C CA . ILE A 1 89 ? -6.743 -8.024 -3.349 1.00 98.12 89 ILE A CA 1
ATOM 752 C C . ILE A 1 89 ? -6.220 -7.598 -1.969 1.00 98.12 89 ILE A C 1
ATOM 754 O O . ILE A 1 89 ? -6.939 -7.683 -0.979 1.00 98.12 89 ILE A O 1
ATOM 758 N N . ALA A 1 90 ? -4.989 -7.084 -1.891 1.00 97.75 90 ALA A N 1
ATOM 759 C CA . ALA A 1 90 ? -4.395 -6.637 -0.632 1.00 97.75 90 ALA A CA 1
ATOM 760 C C . ALA A 1 90 ? -5.163 -5.461 0.007 1.00 97.75 90 ALA A C 1
ATOM 762 O O . ALA A 1 90 ? -5.260 -5.380 1.231 1.00 97.75 90 ALA A O 1
ATOM 763 N N . GLN A 1 91 ? -5.734 -4.557 -0.794 1.00 98.12 91 GLN A N 1
ATOM 764 C CA . GLN A 1 91 ? -6.594 -3.481 -0.301 1.00 98.12 91 GLN A CA 1
ATOM 765 C C . GLN A 1 91 ? -7.871 -4.029 0.332 1.00 98.12 91 GLN A C 1
ATOM 767 O O . GLN A 1 91 ? -8.253 -3.577 1.412 1.00 98.12 91 GLN A O 1
ATOM 772 N N . ASP A 1 92 ? -8.523 -4.987 -0.323 1.00 98.31 92 ASP A N 1
ATOM 773 C CA . ASP A 1 92 ? -9.743 -5.607 0.193 1.00 98.31 92 ASP A CA 1
ATOM 774 C C . ASP A 1 92 ? -9.464 -6.378 1.492 1.00 98.31 92 ASP A C 1
ATOM 776 O O . ASP A 1 92 ? -10.177 -6.205 2.482 1.00 98.31 92 ASP A O 1
ATOM 780 N N . ASP A 1 93 ? -8.336 -7.083 1.554 1.00 97.50 93 ASP A N 1
ATOM 781 C CA . ASP A 1 93 ? -7.818 -7.734 2.758 1.00 97.50 93 ASP A CA 1
ATOM 782 C C . ASP A 1 93 ? -7.606 -6.760 3.931 1.00 97.50 93 ASP A C 1
ATOM 784 O O . ASP A 1 93 ? -7.970 -7.051 5.076 1.00 97.50 93 ASP A O 1
ATOM 788 N N . VAL A 1 94 ? -6.994 -5.597 3.669 1.00 98.00 94 VAL A N 1
ATOM 789 C CA . VAL A 1 94 ? -6.787 -4.550 4.684 1.00 98.00 94 VAL A CA 1
ATOM 790 C C . VAL A 1 94 ? -8.131 -4.001 5.159 1.00 98.00 94 VAL A C 1
ATOM 792 O O . VAL A 1 94 ? -8.332 -3.846 6.367 1.00 98.00 94 VAL A O 1
ATOM 795 N N . ARG A 1 95 ? -9.065 -3.732 4.236 1.00 98.06 95 ARG A N 1
ATOM 796 C CA . ARG A 1 95 ? -10.413 -3.244 4.569 1.00 98.06 95 ARG A CA 1
ATOM 797 C C . ARG A 1 95 ? -11.147 -4.235 5.463 1.00 98.06 95 ARG A C 1
ATOM 799 O O . ARG A 1 95 ? -11.700 -3.832 6.486 1.00 98.06 95 ARG A O 1
ATOM 806 N N . GLU A 1 96 ? -11.121 -5.519 5.119 1.00 97.88 96 GLU A N 1
ATOM 807 C CA . GLU A 1 96 ? -11.778 -6.562 5.902 1.00 97.88 96 GLU A CA 1
ATOM 808 C C . GLU A 1 96 ? -11.161 -6.689 7.302 1.00 97.88 96 GLU A C 1
ATOM 810 O O . GLU A 1 96 ? -11.876 -6.684 8.312 1.00 97.88 96 GLU A O 1
ATOM 815 N N . ALA A 1 97 ? -9.830 -6.751 7.394 1.00 97.19 97 ALA A N 1
ATOM 816 C CA . ALA A 1 97 ? -9.136 -6.842 8.674 1.00 97.19 97 ALA A CA 1
ATOM 817 C C . ALA A 1 97 ? -9.439 -5.636 9.575 1.00 97.19 97 ALA A C 1
ATOM 819 O O . ALA A 1 97 ? -9.710 -5.803 10.770 1.00 97.19 97 ALA A O 1
ATOM 820 N N . PHE A 1 98 ? -9.463 -4.432 8.999 1.00 97.00 98 PHE A N 1
ATOM 821 C CA . PHE A 1 98 ? -9.789 -3.205 9.715 1.00 97.00 98 PHE A CA 1
ATOM 822 C C . PHE A 1 98 ? -11.243 -3.187 10.197 1.00 97.00 98 PHE A C 1
ATOM 824 O O . PHE A 1 98 ? -11.499 -2.873 11.362 1.00 97.00 98 PHE A O 1
ATOM 831 N N . ALA A 1 99 ? -12.197 -3.586 9.351 1.00 97.62 99 ALA A N 1
ATOM 832 C CA . ALA A 1 99 ? -13.608 -3.678 9.721 1.00 97.62 99 ALA A CA 1
ATOM 833 C C . ALA A 1 99 ? -13.830 -4.667 10.878 1.00 97.62 99 ALA A C 1
ATOM 835 O O . ALA A 1 99 ? -14.538 -4.365 11.843 1.00 97.62 99 ALA A O 1
ATOM 836 N N . ASN A 1 100 ? -13.171 -5.826 10.825 1.00 94.94 100 ASN A N 1
ATOM 837 C CA . ASN A 1 100 ? -13.235 -6.833 11.882 1.00 94.94 100 ASN A CA 1
ATOM 838 C C . ASN A 1 100 ? -12.624 -6.333 13.199 1.00 94.94 100 ASN A C 1
ATOM 840 O O . ASN A 1 100 ? -13.215 -6.533 14.262 1.00 94.94 100 ASN A O 1
ATOM 844 N N . MET A 1 101 ? -11.479 -5.646 13.143 1.00 96.56 101 MET A N 1
ATOM 845 C CA . MET A 1 101 ? -10.886 -4.993 14.313 1.00 96.56 101 MET A CA 1
ATOM 846 C C . MET A 1 101 ? -11.848 -3.956 14.905 1.00 96.56 101 MET A C 1
ATOM 848 O O . MET A 1 101 ? -12.111 -3.983 16.109 1.00 96.56 101 MET A O 1
ATOM 852 N N . LYS A 1 102 ? -12.424 -3.080 14.069 1.00 97.25 102 LYS A N 1
ATOM 853 C CA . LYS A 1 102 ? -13.340 -2.029 14.525 1.00 97.25 102 LYS A CA 1
ATOM 854 C C . LYS A 1 102 ? -14.603 -2.565 15.169 1.00 97.25 102 LYS A C 1
ATOM 856 O O . LYS A 1 102 ? -15.025 -2.018 16.183 1.00 97.25 102 LYS A O 1
ATOM 861 N N . ARG A 1 103 ? -15.169 -3.655 14.652 1.00 95.69 103 ARG A N 1
ATOM 862 C CA . ARG A 1 103 ? -16.328 -4.304 15.276 1.00 95.69 103 ARG A CA 1
ATOM 863 C C . ARG A 1 103 ? -16.035 -4.694 16.730 1.00 95.69 103 ARG A C 1
ATOM 865 O O . ARG A 1 103 ? -16.854 -4.439 17.606 1.00 95.69 103 ARG A O 1
ATOM 872 N N . ILE A 1 104 ? -14.859 -5.268 16.992 1.00 93.69 104 ILE A N 1
ATOM 873 C CA . ILE A 1 104 ? -14.452 -5.680 18.344 1.00 93.69 104 ILE A CA 1
ATOM 874 C C . ILE A 1 104 ? -14.175 -4.456 19.226 1.00 93.69 104 ILE A C 1
ATOM 876 O O . ILE A 1 104 ? -14.597 -4.439 20.381 1.00 93.69 104 ILE A O 1
ATOM 880 N N . GLU A 1 105 ? -13.512 -3.425 18.691 1.00 94.12 105 GLU A N 1
ATOM 881 C CA . GLU A 1 105 ? -13.280 -2.169 19.420 1.00 94.12 105 GLU A CA 1
ATOM 882 C C . GLU A 1 105 ? -14.596 -1.508 19.854 1.00 94.12 105 GLU A C 1
ATOM 884 O O . GLU A 1 105 ? -14.712 -1.098 21.007 1.00 94.12 105 GLU A O 1
ATOM 889 N N . ILE A 1 106 ? -15.603 -1.461 18.976 1.00 95.56 106 ILE A N 1
ATOM 890 C CA . ILE A 1 106 ? -16.922 -0.897 19.295 1.00 95.56 106 ILE A CA 1
ATOM 891 C C . ILE A 1 106 ? -17.580 -1.688 20.429 1.00 95.56 106 ILE A C 1
ATOM 893 O O . ILE A 1 106 ? -17.979 -1.092 21.428 1.00 95.56 106 ILE A O 1
ATOM 897 N N . VAL A 1 107 ? -17.624 -3.022 20.332 1.00 93.94 107 VAL A N 1
ATOM 898 C CA . VAL A 1 107 ? -18.219 -3.879 21.374 1.00 93.94 107 VAL A CA 1
ATOM 899 C C . VAL A 1 107 ? -17.530 -3.681 22.724 1.00 93.94 107 VAL A C 1
ATOM 901 O O . VAL A 1 107 ? -18.203 -3.573 23.747 1.00 93.94 107 VAL A O 1
ATOM 904 N N . GLN A 1 108 ? -16.197 -3.611 22.746 1.00 92.25 108 GLN A N 1
ATOM 905 C CA . GLN A 1 108 ? -15.454 -3.350 23.978 1.00 92.25 108 GLN A CA 1
ATOM 906 C C . GLN A 1 108 ? -15.751 -1.951 24.533 1.00 92.25 108 GLN A C 1
ATOM 908 O O . GLN A 1 108 ? -15.906 -1.804 25.741 1.00 92.25 108 GLN A O 1
ATOM 913 N N . SER A 1 109 ? -15.867 -0.938 23.671 1.00 93.06 109 SER A N 1
ATOM 914 C CA . SER A 1 109 ? -16.159 0.433 24.100 1.00 93.06 109 SER A CA 1
ATOM 915 C C . SER A 1 109 ? -17.545 0.569 24.731 1.00 93.06 109 SER A C 1
ATOM 917 O O . SER A 1 109 ? -17.690 1.271 25.727 1.00 93.06 109 SER A O 1
ATOM 919 N N . GLU A 1 110 ? -18.549 -0.140 24.209 1.00 93.50 110 GLU A N 1
ATOM 920 C CA . GLU A 1 110 ? -19.893 -0.147 24.792 1.00 93.50 110 GLU A CA 1
ATOM 921 C C . GLU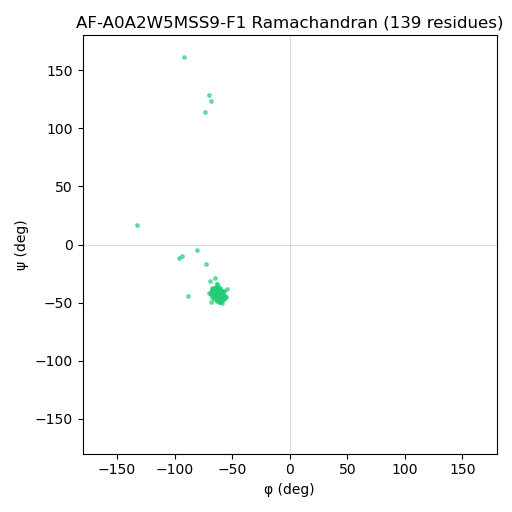 A 1 110 ? -19.902 -0.844 26.155 1.00 93.50 110 GLU A C 1
ATOM 923 O O . GLU A 1 110 ? -20.473 -0.312 27.102 1.00 93.50 110 GLU A O 1
ATOM 928 N N . ARG A 1 111 ? -19.174 -1.962 26.306 1.00 91.00 111 ARG A N 1
ATOM 929 C CA . ARG A 1 111 ? -19.007 -2.622 27.615 1.00 91.00 111 ARG A CA 1
ATOM 930 C C . ARG A 1 111 ? -18.378 -1.691 28.643 1.00 91.00 111 ARG A C 1
ATOM 932 O O . ARG A 1 111 ? -18.901 -1.555 29.741 1.00 91.00 111 ARG A O 1
ATOM 939 N N . GLU A 1 112 ? -17.299 -1.008 28.269 1.00 91.88 112 GLU A N 1
ATOM 940 C CA . GLU A 1 112 ? -16.623 -0.065 29.162 1.00 91.88 112 GLU A CA 1
ATOM 941 C C . GLU A 1 112 ? -17.518 1.117 29.549 1.00 91.88 112 GLU A C 1
ATOM 943 O O . GLU A 1 112 ? -17.416 1.615 30.667 1.00 91.88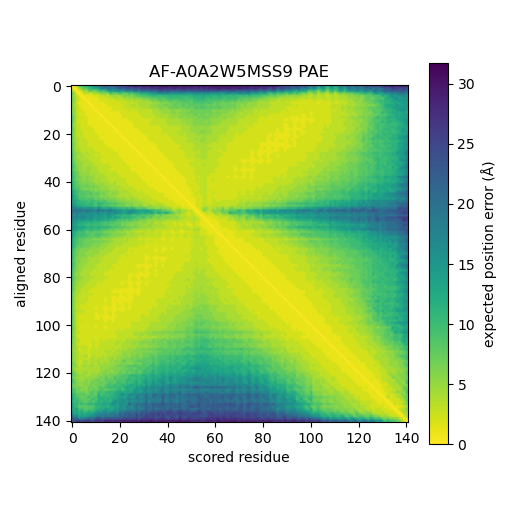 112 GLU A O 1
ATOM 948 N N . LYS A 1 113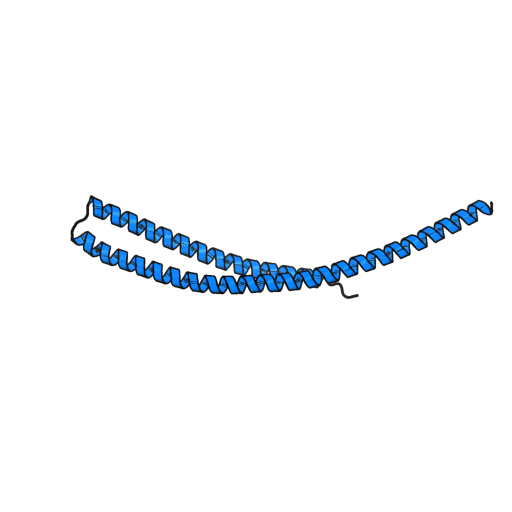 ? -18.404 1.578 28.656 1.00 94.38 113 LYS A N 1
ATOM 949 C CA . LYS A 1 113 ? -19.392 2.617 28.985 1.00 94.38 113 LYS A CA 1
ATOM 950 C C . LYS A 1 113 ? -20.425 2.113 29.989 1.00 94.38 113 LYS A C 1
ATOM 952 O O . LYS A 1 113 ? -20.725 2.834 30.936 1.00 94.38 113 LYS A O 1
ATOM 957 N N . THR A 1 114 ? -20.954 0.906 29.793 1.00 93.50 114 THR A N 1
ATOM 958 C CA . THR A 1 114 ? -21.923 0.304 30.718 1.00 93.50 114 THR A CA 1
ATOM 959 C C . THR A 1 114 ? -21.302 0.079 32.092 1.00 93.50 114 THR A C 1
ATOM 961 O O . THR A 1 114 ? -21.856 0.554 33.076 1.00 93.50 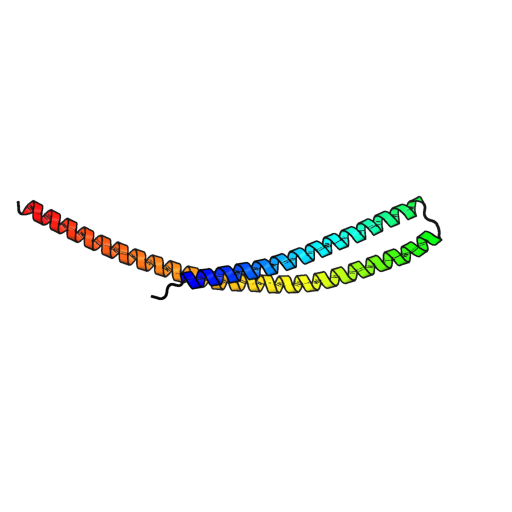114 THR A O 1
ATOM 964 N N . GLU A 1 115 ? -20.115 -0.529 32.158 1.00 91.81 115 GLU A N 1
ATOM 965 C CA . GLU A 1 115 ? -19.391 -0.768 33.415 1.00 91.81 115 GLU A CA 1
ATOM 966 C C . GLU A 1 115 ? -19.089 0.545 34.154 1.00 91.81 115 GLU A C 1
ATOM 968 O O . GLU A 1 115 ? -19.298 0.648 35.360 1.00 91.81 115 GLU A O 1
ATOM 973 N N . LYS A 1 116 ? -18.653 1.590 33.435 1.00 93.69 116 LYS A N 1
ATOM 974 C CA . LYS A 1 116 ? -18.425 2.917 34.031 1.00 93.69 116 LYS A CA 1
ATOM 975 C C . LYS A 1 116 ? -19.703 3.548 34.566 1.00 93.69 116 LYS A C 1
ATOM 977 O O . LYS A 1 116 ? -19.656 4.193 35.607 1.00 93.69 116 LYS A O 1
ATOM 982 N N . LYS A 1 117 ? -20.821 3.394 33.855 1.00 95.56 117 LYS A N 1
ATOM 983 C CA . LYS A 1 117 ? -22.113 3.914 34.300 1.00 95.56 117 LYS A CA 1
ATOM 984 C C . LYS A 1 117 ? -22.585 3.192 35.560 1.00 95.56 117 LYS A C 1
ATOM 986 O O . LYS A 1 117 ? -22.953 3.854 36.515 1.00 95.56 117 LYS A O 1
ATOM 991 N N . GLU A 1 118 ? -22.516 1.864 35.583 1.00 94.44 118 GLU A N 1
ATOM 992 C CA . GLU A 1 118 ? -22.883 1.065 36.760 1.00 94.44 118 GLU A CA 1
ATOM 993 C C . GLU A 1 118 ? -22.022 1.417 37.977 1.00 94.44 118 GLU A C 1
ATOM 995 O O . GLU A 1 118 ? -22.543 1.560 39.082 1.00 94.44 118 GLU A O 1
ATOM 1000 N N . GLN A 1 119 ? -20.717 1.607 37.772 1.00 93.88 119 GLN A N 1
ATOM 1001 C CA . GLN A 1 119 ? -19.803 2.031 38.826 1.00 93.88 119 GLN A CA 1
ATOM 1002 C C . GLN A 1 119 ? -20.142 3.439 39.339 1.00 93.88 119 GLN A C 1
ATOM 1004 O O . GLN A 1 119 ? -20.225 3.632 40.548 1.00 93.88 119 GLN A O 1
ATOM 1009 N N . ALA A 1 120 ? -20.405 4.397 38.445 1.00 94.62 120 ALA A N 1
ATOM 1010 C CA . ALA A 1 120 ? -20.803 5.753 38.822 1.00 94.62 120 ALA A CA 1
ATOM 1011 C C . ALA A 1 120 ? -22.161 5.786 39.546 1.00 94.62 120 ALA A C 1
ATOM 1013 O O . ALA A 1 120 ? -22.316 6.506 40.528 1.00 94.62 120 ALA A O 1
ATOM 1014 N N . ASP A 1 121 ? -23.130 4.979 39.101 1.00 95.19 121 ASP A N 1
ATOM 1015 C CA . ASP A 1 121 ? -24.438 4.847 39.750 1.00 95.19 121 ASP A CA 1
ATOM 1016 C C . ASP A 1 121 ? -24.291 4.247 41.160 1.00 95.19 121 ASP A C 1
ATOM 1018 O O . ASP A 1 121 ? -24.993 4.654 42.088 1.0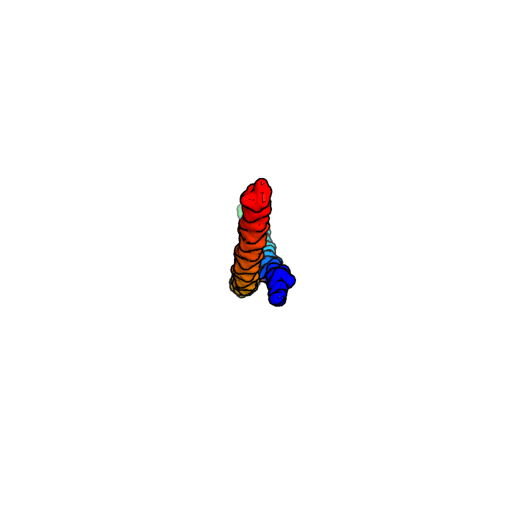0 95.19 121 ASP A O 1
ATOM 1022 N N . LYS A 1 122 ? -23.374 3.286 41.341 1.00 94.38 122 LYS A N 1
ATOM 1023 C CA . LYS A 1 122 ? -23.067 2.693 42.648 1.00 94.38 122 LYS A CA 1
ATOM 1024 C C . LYS A 1 122 ? -22.386 3.697 43.581 1.00 94.38 122 LYS A C 1
ATOM 1026 O O . LYS A 1 122 ? -22.849 3.870 44.702 1.00 94.38 122 LYS A O 1
ATOM 1031 N N . GLU A 1 123 ? -21.346 4.379 43.107 1.00 93.38 123 GLU A N 1
ATOM 1032 C CA . GLU A 1 123 ? -20.639 5.423 43.862 1.00 93.38 123 GLU A CA 1
ATOM 1033 C C . GLU A 1 123 ? -21.582 6.571 44.252 1.00 93.38 123 GLU A C 1
ATOM 1035 O O . GLU A 1 123 ? -21.536 7.050 45.381 1.00 93.38 123 GLU A O 1
ATOM 1040 N N . GLY A 1 124 ? -22.490 6.969 43.354 1.00 94.06 124 GLY A N 1
ATOM 1041 C CA . GLY A 1 124 ? -23.517 7.969 43.640 1.00 94.06 124 GLY A CA 1
ATOM 1042 C C . GLY A 1 124 ? -24.433 7.558 44.794 1.00 94.06 124 GLY A C 1
ATOM 1043 O O . GLY A 1 124 ? -24.606 8.328 45.733 1.00 94.06 124 GLY A O 1
ATOM 1044 N N . ARG A 1 125 ? -24.952 6.321 44.781 1.00 93.88 125 ARG A N 1
ATOM 1045 C CA . ARG A 1 125 ? -25.793 5.803 45.879 1.00 93.88 125 ARG A CA 1
ATOM 1046 C C . ARG A 1 125 ? -25.047 5.737 47.210 1.00 93.88 125 ARG A C 1
ATOM 1048 O O . ARG A 1 125 ? -25.623 6.087 48.233 1.00 93.88 125 ARG A O 1
ATOM 1055 N N . GLU A 1 126 ? -23.787 5.302 47.193 1.00 93.81 126 GLU A N 1
ATOM 1056 C CA . GLU A 1 126 ? -22.947 5.256 48.397 1.00 93.81 126 GLU A CA 1
ATOM 1057 C C . GLU A 1 126 ? -22.709 6.668 48.964 1.00 93.81 126 GLU A C 1
ATOM 1059 O O . GLU A 1 126 ? -22.800 6.872 50.174 1.00 93.81 126 GLU A O 1
ATOM 1064 N N . MET A 1 127 ? -22.468 7.670 48.109 1.00 92.50 127 MET A N 1
ATOM 1065 C CA . MET A 1 127 ? -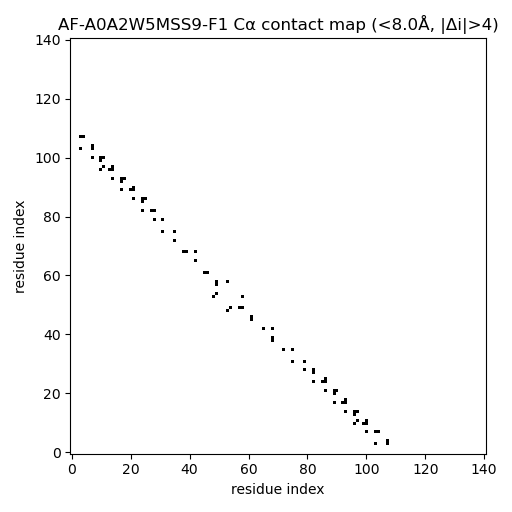22.327 9.063 48.552 1.00 92.50 127 MET A CA 1
ATOM 1066 C C . MET A 1 127 ? -23.635 9.654 49.091 1.00 92.50 127 MET A C 1
ATOM 1068 O O . MET A 1 127 ? -23.601 10.371 50.093 1.00 92.50 127 MET A O 1
ATOM 1072 N N . ASP A 1 128 ? -24.772 9.341 48.469 1.00 93.44 128 ASP A N 1
ATOM 1073 C CA . ASP A 1 128 ? -26.088 9.777 48.942 1.00 93.44 128 ASP A CA 1
ATOM 1074 C C . ASP A 1 128 ? -26.409 9.188 50.327 1.00 93.44 128 ASP A C 1
ATOM 1076 O O . ASP A 1 128 ? -26.869 9.914 51.212 1.00 93.44 128 ASP A O 1
ATOM 1080 N N . GLU A 1 129 ? -26.113 7.900 50.557 1.00 91.44 129 GLU A N 1
ATOM 1081 C CA . GLU A 1 129 ? -26.248 7.260 51.876 1.00 91.44 129 GLU A CA 1
ATOM 1082 C C . GLU A 1 129 ? -25.378 7.949 52.935 1.00 91.44 129 GLU A C 1
ATOM 1084 O O . GLU A 1 129 ? -25.878 8.317 54.001 1.00 91.44 129 GLU A O 1
ATOM 1089 N N . ILE A 1 130 ? -24.102 8.204 52.627 1.00 92.12 130 ILE A N 1
ATOM 1090 C CA . ILE A 1 130 ? -23.186 8.915 53.533 1.00 92.12 130 ILE A CA 1
ATOM 1091 C C . ILE A 1 130 ? -23.709 10.324 53.850 1.00 92.12 130 ILE A C 1
ATOM 1093 O O . ILE A 1 130 ? -23.649 10.761 55.003 1.00 92.12 130 ILE A O 1
ATOM 1097 N N . GLY A 1 131 ? -24.234 11.033 52.848 1.00 91.50 131 GLY A N 1
ATOM 1098 C CA . GLY A 1 131 ? -24.809 12.368 53.008 1.00 91.50 131 GLY A CA 1
ATOM 1099 C C . GLY A 1 131 ? -26.037 12.378 53.921 1.00 91.50 131 GLY A C 1
ATOM 1100 O O . GLY A 1 131 ? -26.127 13.214 54.823 1.00 91.50 131 GLY A O 1
ATOM 1101 N N . LEU A 1 132 ? -26.954 11.423 53.739 1.00 91.75 132 LEU A N 1
ATOM 1102 C CA . LEU A 1 132 ? -28.141 11.270 54.585 1.00 91.75 132 LEU A CA 1
ATOM 1103 C C . LEU A 1 132 ? -27.777 10.914 56.030 1.00 91.75 132 LEU A C 1
ATOM 1105 O O . LEU A 1 132 ? -28.335 11.499 56.959 1.00 91.75 132 LEU A O 1
ATOM 1109 N N . ASP A 1 133 ? -26.827 10.005 56.237 1.00 88.00 133 ASP A N 1
ATOM 1110 C CA . ASP A 1 133 ? -26.368 9.629 57.578 1.00 88.00 133 ASP A CA 1
ATOM 1111 C C . ASP A 1 133 ? -25.584 10.750 58.272 1.00 88.00 133 ASP A C 1
ATOM 1113 O O . ASP A 1 133 ? -25.619 10.868 59.499 1.00 88.00 133 ASP A O 1
ATOM 1117 N N . GLY A 1 134 ? -24.871 11.587 57.518 1.00 89.00 134 GLY A N 1
ATOM 1118 C CA . GLY A 1 134 ? -24.267 12.814 58.040 1.00 89.00 134 GLY A CA 1
ATOM 1119 C C . GLY A 1 134 ? -25.325 13.833 58.473 1.00 89.00 134 GLY A C 1
ATOM 1120 O O . GLY A 1 134 ? -25.243 14.383 59.568 1.00 89.00 134 GLY A O 1
ATOM 1121 N N . TYR A 1 135 ? -26.356 14.039 57.648 1.00 88.06 135 TYR A N 1
ATOM 1122 C CA . TYR A 1 135 ? -27.464 14.941 57.965 1.00 88.06 135 TYR A CA 1
ATOM 1123 C C . TYR A 1 135 ? -28.263 14.486 59.194 1.00 88.06 135 TYR A C 1
ATOM 1125 O O . TYR A 1 135 ? -28.577 15.305 60.055 1.00 88.06 135 TYR A O 1
ATOM 1133 N N . ARG A 1 136 ? -28.558 13.183 59.310 1.00 84.94 136 ARG A N 1
ATOM 1134 C CA . ARG A 1 136 ? -29.248 12.614 60.482 1.00 84.94 136 ARG A CA 1
ATOM 1135 C C . ARG A 1 136 ? -28.470 12.851 61.771 1.00 84.94 136 ARG A C 1
ATOM 1137 O O . ARG A 1 136 ? -29.054 13.335 62.731 1.00 84.94 136 ARG A O 1
ATOM 1144 N N . ARG A 1 137 ? -27.158 12.590 61.768 1.00 83.06 137 ARG A N 1
ATOM 1145 C CA . ARG A 1 137 ? -26.296 12.809 62.940 1.00 83.06 137 ARG A CA 1
ATOM 1146 C C . ARG A 1 137 ? -26.280 14.268 63.403 1.00 83.06 137 ARG A C 1
ATOM 1148 O O . ARG A 1 137 ? -26.364 14.508 64.596 1.00 83.06 137 ARG A O 1
ATOM 1155 N N . ASN A 1 138 ? -26.248 15.226 62.477 1.00 81.12 138 ASN A N 1
ATOM 1156 C CA . ASN A 1 138 ? -26.261 16.656 62.815 1.00 81.12 138 ASN A CA 1
ATOM 1157 C C . ASN A 1 138 ? -27.620 17.182 63.317 1.00 81.12 138 ASN A C 1
ATOM 1159 O O . ASN A 1 138 ? -27.664 18.286 63.844 1.00 81.12 138 ASN A O 1
ATOM 1163 N N . ASN A 1 139 ? -28.719 16.452 63.103 1.00 72.69 139 ASN A N 1
ATOM 1164 C CA . ASN A 1 139 ? -30.054 16.828 63.591 1.00 72.69 139 ASN A CA 1
ATOM 1165 C C . ASN A 1 139 ? -30.427 16.143 64.920 1.00 72.69 139 ASN A C 1
ATOM 1167 O O . ASN A 1 139 ? -31.459 16.481 65.498 1.00 72.69 139 ASN A O 1
ATOM 1171 N N . GLU A 1 140 ? -29.657 15.141 65.354 1.00 60.84 140 GLU A N 1
ATOM 1172 C CA . GLU A 1 140 ? -29.842 14.443 66.636 1.00 60.84 140 GLU A CA 1
ATOM 1173 C C . GLU A 1 140 ? -28.990 15.044 67.779 1.00 60.84 140 GLU A C 1
ATOM 1175 O O . GLU A 1 140 ? -29.227 14.702 68.939 1.00 60.84 140 GLU A O 1
ATOM 1180 N N . GLU A 1 141 ? -28.057 15.956 67.471 1.00 49.94 141 GLU A N 1
ATOM 1181 C CA . GLU A 1 141 ? -27.388 16.875 68.420 1.00 49.94 141 GLU A CA 1
ATOM 1182 C C . GLU A 1 141 ? -28.133 18.215 68.537 1.00 49.94 141 GLU A C 1
ATOM 1184 O O . GLU A 1 141 ? -28.196 18.749 69.671 1.00 49.94 141 GLU A O 1
#

Nearest PDB structures (foldseek):
  3na7-assembly1_A  TM=5.306E-01  e=2.819E-01  Helicobacter pylori NCTC 11638
  4ilo-assembly1_A  TM=4.650E-01  e=3.829E-01  Chlamydia trachomatis L2/434/Bu
  5uk8-assembly1_B  TM=4.625E-01  e=6.248E-01  Homo sapiens
  4jps-assembly1_B  TM=4.431E-01  e=5.200E-01  Homo sapiens

InterPro domains:
  IPR012823 Flagellar export FliJ [PF02050] (2-140)
  IPR053716 Flagellar assembly and chemotaxis effector [G3DSA:1.10.287.1700] (2-140)

Secondary structure (DSSP, 8-state):
---THHHHHHHHHHHHHHHHHHHHHHHHHHHHHHHHHHHHHHHHHHHHHHHHH--HHHHHHHHHHHHHHHHHHHHHHHHHHHHHHHHHHHHHHHHHHHHHHHHHHHHHHHHHHHHHHHHHHHHHHHHHHHHHHHHHHHHH-

Solvent-accessible surface area (backbone atoms only — not comparable to full-atom values): 7544 Å² total; per-residue (Å²): 132,89,75,56,66,66,57,45,53,54,36,49,51,52,31,53,54,39,46,50,54,40,50,52,54,51,51,52,47,51,53,51,52,54,52,47,48,54,53,52,50,51,52,50,52,57,46,54,51,40,78,74,71,52,49,77,67,54,53,57,52,46,55,56,52,52,52,53,50,51,54,49,49,50,53,50,51,54,51,44,55,55,47,51,56,52,44,53,53,35,50,53,51,33,50,52,41,44,51,54,35,47,56,53,51,51,56,50,52,53,51,54,50,52,53,51,49,54,50,51,55,50,52,49,52,55,50,51,52,54,51,52,56,51,52,52,55,69,72,76,110